Protein AF-A0A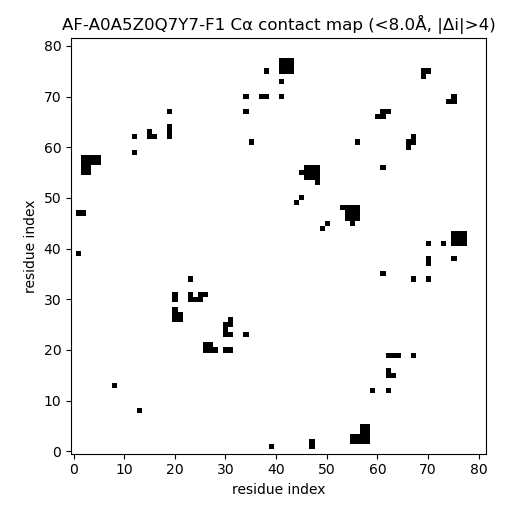5Z0Q7Y7-F1 (afdb_monomer)

Foldseek 3Di:
DQADDDPDCDPVNVVLLVVVLVVFPHSDPVSLVVLVVLCVVFADCVQRQPDPPSDHPYPVNSSDPVSSVCSVVSVRHPPPPD

Organism: Salmonella enterica (NCBI:txid28901)

Secondary structure (DSSP, 8-state):
--S-------HHHHHHHHHHGGGSSS-SHHHHHHHHHHHHHHB-GGGGT-STT-----HHHHTSHHHHHHHHTTTTB-----

Structure (mmCIF, N/CA/C/O backbone):
data_AF-A0A5Z0Q7Y7-F1
#
_entry.id   AF-A0A5Z0Q7Y7-F1
#
loop_
_atom_site.group_PDB
_atom_site.id
_atom_site.type_symbol
_atom_site.label_atom_id
_atom_site.label_alt_id
_atom_site.label_comp_id
_atom_site.label_asym_id
_atom_site.label_entity_id
_atom_site.label_seq_id
_atom_site.pdbx_PDB_ins_code
_atom_site.Cartn_x
_atom_site.Cartn_y
_atom_site.Cartn_z
_atom_site.occupancy
_atom_site.B_iso_or_equiv
_atom_site.auth_seq_id
_atom_site.auth_comp_id
_atom_site.auth_asym_id
_atom_site.auth_atom_id
_atom_site.pdbx_PDB_model_num
ATOM 1 N N . ASP A 1 1 ? 3.910 -12.795 -5.290 1.00 57.69 1 ASP A N 1
ATOM 2 C CA . ASP A 1 1 ? 5.072 -12.672 -6.196 1.00 57.69 1 ASP A CA 1
ATOM 3 C C . ASP A 1 1 ? 5.011 -11.508 -7.193 1.00 57.69 1 ASP A C 1
ATOM 5 O O . ASP A 1 1 ? 5.851 -11.461 -8.075 1.00 57.69 1 ASP A O 1
ATOM 9 N N . ARG A 1 2 ? 4.082 -10.537 -7.071 1.00 72.12 2 ARG A N 1
ATOM 10 C CA . ARG A 1 2 ? 3.951 -9.427 -8.050 1.00 72.12 2 ARG A CA 1
ATOM 11 C C . ARG A 1 2 ? 4.430 -8.051 -7.571 1.00 72.12 2 ARG A C 1
ATOM 13 O O . ARG A 1 2 ? 4.504 -7.130 -8.370 1.00 72.12 2 ARG A O 1
ATOM 20 N N . LEU A 1 3 ? 4.715 -7.896 -6.279 1.00 82.19 3 LEU A N 1
ATOM 21 C CA . LEU A 1 3 ? 5.173 -6.633 -5.691 1.00 82.19 3 LEU A CA 1
ATOM 22 C C . LEU A 1 3 ? 6.621 -6.785 -5.208 1.00 82.19 3 LEU A C 1
ATOM 24 O O . LEU A 1 3 ? 6.963 -7.868 -4.717 1.00 82.19 3 LEU A O 1
ATOM 28 N N . PRO A 1 4 ? 7.449 -5.726 -5.272 1.00 80.81 4 PRO A N 1
ATOM 29 C CA . PRO A 1 4 ? 8.786 -5.733 -4.691 1.00 80.81 4 PRO A CA 1
ATOM 30 C C . PRO A 1 4 ? 8.771 -6.098 -3.203 1.00 80.81 4 PRO A C 1
ATOM 32 O O . PRO A 1 4 ? 7.889 -5.681 -2.445 1.00 80.81 4 PRO A O 1
ATOM 35 N N . HIS A 1 5 ? 9.778 -6.857 -2.769 1.00 83.00 5 HIS A N 1
ATOM 36 C CA . HIS A 1 5 ? 9.876 -7.305 -1.385 1.00 83.00 5 HIS A CA 1
ATOM 37 C C . HIS A 1 5 ? 10.252 -6.153 -0.439 1.00 83.00 5 HIS A C 1
ATOM 39 O O . HIS A 1 5 ? 11.256 -5.464 -0.628 1.00 83.00 5 HIS A O 1
ATOM 45 N N . ALA A 1 6 ? 9.460 -5.953 0.616 1.00 81.38 6 ALA A N 1
ATOM 46 C CA . ALA A 1 6 ? 9.753 -4.970 1.652 1.00 81.38 6 ALA A CA 1
ATOM 47 C C . ALA A 1 6 ? 10.639 -5.582 2.745 1.00 81.38 6 ALA A C 1
ATOM 49 O O . ALA A 1 6 ? 10.186 -6.424 3.511 1.00 81.38 6 ALA A O 1
ATOM 50 N N . VAL A 1 7 ? 11.882 -5.109 2.847 1.00 81.06 7 VAL A N 1
ATOM 51 C CA . VAL A 1 7 ? 12.902 -5.688 3.745 1.00 81.06 7 VAL A CA 1
ATOM 52 C C . VAL A 1 7 ? 12.841 -5.124 5.176 1.00 81.06 7 VAL A C 1
ATOM 54 O O . VAL A 1 7 ? 13.293 -5.765 6.119 1.00 81.06 7 VAL A O 1
ATOM 57 N N . SER A 1 8 ? 12.285 -3.923 5.380 1.00 84.81 8 SER A N 1
ATOM 58 C CA . SER A 1 8 ? 12.293 -3.268 6.698 1.00 84.81 8 SER A CA 1
ATOM 59 C C . SER A 1 8 ? 11.104 -2.339 6.949 1.00 84.81 8 SER A C 1
ATOM 61 O O . SER A 1 8 ? 10.526 -1.748 6.032 1.00 84.81 8 SER A O 1
ATOM 63 N N . VAL A 1 9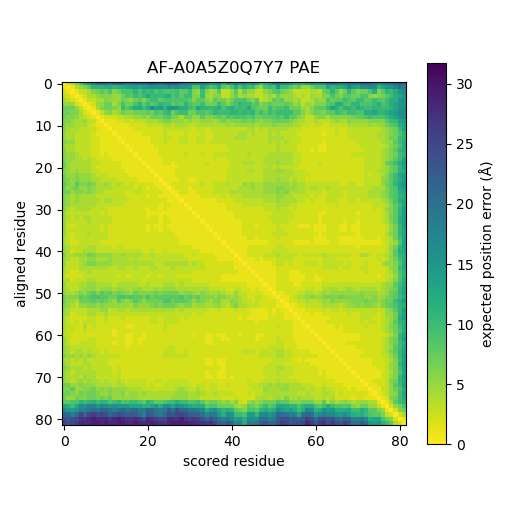 ? 10.755 -2.160 8.225 1.00 84.38 9 VAL A N 1
ATOM 64 C CA . VAL A 1 9 ? 9.731 -1.208 8.679 1.00 84.38 9 VAL A CA 1
ATOM 65 C C . VAL A 1 9 ? 10.415 -0.051 9.412 1.00 84.38 9 VAL A C 1
ATOM 67 O O . VAL A 1 9 ? 10.591 -0.073 10.630 1.00 84.38 9 VAL A O 1
ATOM 70 N N . ASN A 1 10 ? 10.817 0.971 8.655 1.00 90.50 10 ASN A N 1
ATOM 71 C CA . ASN A 1 10 ? 11.384 2.207 9.204 1.00 90.50 10 ASN A CA 1
ATOM 72 C C . ASN A 1 10 ? 10.307 3.105 9.855 1.00 90.50 10 ASN A C 1
ATOM 74 O O . ASN A 1 10 ? 9.106 2.879 9.697 1.00 90.50 10 ASN A O 1
ATOM 78 N N . GLU A 1 11 ? 10.721 4.163 10.557 1.00 93.06 11 GLU A N 1
ATOM 79 C CA . GLU A 1 11 ? 9.801 5.067 11.270 1.00 93.06 11 GLU A CA 1
ATOM 80 C C . GLU A 1 11 ? 8.737 5.707 10.365 1.00 93.06 11 GLU A C 1
ATOM 82 O O . GLU A 1 11 ? 7.580 5.860 10.765 1.00 93.06 11 GLU A O 1
ATOM 87 N N . LYS A 1 12 ? 9.081 6.020 9.111 1.00 92.69 12 LYS A N 1
ATOM 88 C CA . LYS A 1 12 ? 8.125 6.537 8.122 1.00 92.69 12 LYS A CA 1
ATOM 89 C C . LYS A 1 12 ? 7.028 5.509 7.829 1.00 92.69 12 LYS A C 1
ATOM 91 O O . LYS A 1 12 ? 5.845 5.851 7.864 1.00 92.69 12 LYS A O 1
ATOM 96 N N . ARG A 1 13 ? 7.406 4.249 7.594 1.00 93.81 13 ARG A N 1
ATOM 97 C CA . ARG A 1 13 ? 6.477 3.133 7.362 1.00 93.81 13 ARG A CA 1
ATOM 98 C C . ARG A 1 13 ? 5.625 2.855 8.601 1.00 93.81 13 ARG A C 1
ATOM 100 O O . ARG A 1 13 ? 4.414 2.715 8.465 1.00 93.81 13 ARG A O 1
ATOM 107 N N . LYS A 1 14 ? 6.203 2.897 9.811 1.00 93.50 14 LYS A N 1
ATOM 108 C CA . LYS A 1 14 ? 5.446 2.776 11.076 1.00 93.50 14 LYS A CA 1
ATOM 109 C C . LYS A 1 14 ? 4.376 3.857 11.206 1.00 93.50 14 LYS A C 1
ATOM 111 O O . LYS A 1 14 ? 3.230 3.547 11.519 1.00 93.50 14 LYS A O 1
ATOM 116 N N . ARG A 1 15 ? 4.726 5.122 10.946 1.00 95.25 15 ARG A N 1
ATOM 117 C CA . ARG A 1 15 ? 3.774 6.246 11.002 1.00 95.25 15 ARG A CA 1
ATOM 118 C C . ARG A 1 15 ? 2.624 6.064 10.014 1.00 95.25 15 ARG A C 1
ATOM 120 O O . ARG A 1 15 ? 1.479 6.302 10.377 1.00 95.25 15 ARG A O 1
ATOM 127 N N . ARG A 1 16 ? 2.909 5.612 8.792 1.00 94.88 16 ARG A N 1
ATOM 128 C CA . ARG A 1 16 ? 1.879 5.347 7.775 1.00 94.88 16 ARG A CA 1
ATOM 129 C C . ARG A 1 16 ? 0.991 4.155 8.130 1.00 94.88 16 ARG A C 1
ATOM 131 O O . ARG A 1 16 ? -0.226 4.261 8.033 1.00 94.88 16 ARG A O 1
ATOM 138 N N . LEU A 1 17 ? 1.571 3.065 8.632 1.00 93.94 17 LEU A N 1
ATOM 139 C CA . LEU A 1 17 ? 0.813 1.917 9.138 1.00 93.94 17 LEU A CA 1
ATOM 140 C C . LEU A 1 17 ? -0.139 2.324 10.269 1.00 93.94 17 LEU A C 1
ATOM 142 O O . LEU A 1 17 ? -1.309 1.958 10.232 1.00 93.94 17 LEU A O 1
ATOM 146 N N . LYS A 1 18 ? 0.320 3.149 11.221 1.00 94.12 18 LYS A N 1
ATOM 147 C CA . LYS A 1 18 ? -0.531 3.691 12.296 1.00 94.12 18 LYS A CA 1
ATOM 148 C C . LYS A 1 18 ? -1.715 4.514 11.778 1.00 94.12 18 LYS A C 1
ATOM 150 O O . LYS A 1 18 ? -2.726 4.581 12.463 1.00 94.12 18 LYS A O 1
ATOM 155 N N . LYS A 1 19 ? -1.603 5.125 10.594 1.00 94.88 19 LYS A N 1
ATOM 156 C CA . LYS A 1 19 ? -2.710 5.852 9.954 1.00 94.88 19 LYS A CA 1
ATOM 157 C C . LYS A 1 19 ? -3.669 4.930 9.210 1.00 94.88 19 LYS A C 1
ATOM 159 O O . LYS A 1 19 ? -4.874 5.127 9.295 1.00 94.88 19 LYS A O 1
ATOM 164 N N . ILE A 1 20 ? -3.144 3.936 8.496 1.00 95.12 20 ILE A N 1
ATOM 165 C CA . ILE A 1 20 ? -3.949 3.054 7.641 1.00 95.12 20 ILE A CA 1
ATOM 166 C C . ILE A 1 20 ? -4.683 1.990 8.441 1.00 95.12 20 ILE A C 1
ATOM 168 O O . ILE A 1 20 ? -5.853 1.748 8.164 1.00 95.12 20 ILE A O 1
ATOM 172 N N . ILE A 1 21 ? -4.030 1.356 9.421 1.00 94.81 21 ILE A N 1
ATOM 173 C CA . ILE A 1 21 ? -4.611 0.220 10.151 1.00 94.81 21 ILE A CA 1
ATOM 174 C C . ILE A 1 21 ? -5.992 0.555 10.739 1.00 94.81 21 ILE A C 1
ATOM 176 O O . ILE A 1 21 ? -6.915 -0.214 10.482 1.00 94.81 21 ILE A O 1
ATOM 180 N N . PRO A 1 22 ? -6.196 1.692 11.436 1.00 96.31 22 PRO A N 1
ATOM 181 C CA . PRO A 1 22 ? -7.509 2.047 11.980 1.00 96.31 22 PRO A CA 1
ATOM 182 C C . PRO A 1 22 ? -8.592 2.268 10.921 1.00 96.31 22 PRO A C 1
ATOM 184 O O . PRO A 1 22 ? -9.773 2.164 11.226 1.00 96.31 22 PRO A O 1
ATOM 187 N N . GLN A 1 23 ? -8.207 2.586 9.684 1.00 94.00 23 GLN A N 1
ATOM 188 C CA . GLN A 1 23 ? -9.161 2.812 8.605 1.00 94.00 23 GLN A CA 1
ATOM 189 C C . GLN A 1 23 ? -9.655 1.494 8.011 1.00 94.00 23 GLN A C 1
ATOM 191 O O . GLN A 1 23 ? -10.709 1.484 7.386 1.00 94.00 23 GLN A O 1
ATOM 196 N N . LEU A 1 24 ? -8.918 0.390 8.154 1.00 93.56 24 LEU A N 1
ATOM 197 C CA . LEU A 1 24 ? -9.283 -0.907 7.584 1.00 93.56 24 LEU A CA 1
ATOM 198 C C . LEU A 1 24 ? -10.589 -1.440 8.185 1.00 93.56 24 LEU A C 1
ATOM 200 O O . LEU A 1 24 ? -10.872 -1.239 9.361 1.00 93.56 24 LEU A O 1
ATOM 204 N N . LYS A 1 25 ? -11.343 -2.215 7.391 1.00 90.00 25 LYS A N 1
ATOM 205 C CA . LYS A 1 25 ? -12.558 -2.903 7.866 1.00 90.00 25 LYS A CA 1
ATOM 206 C C . LYS A 1 25 ? -12.270 -3.777 9.092 1.00 90.00 25 LYS A C 1
ATOM 208 O O . LYS A 1 25 ? -13.078 -3.853 10.009 1.00 90.00 25 LYS A O 1
ATOM 213 N N . THR A 1 26 ? -11.107 -4.423 9.092 1.00 93.38 26 THR A N 1
ATOM 214 C CA . THR A 1 26 ? -10.565 -5.143 10.242 1.00 93.38 26 THR A CA 1
ATOM 215 C C . THR A 1 26 ? -9.253 -4.454 10.626 1.00 93.38 26 THR A C 1
ATOM 217 O O . THR A 1 26 ? -8.291 -4.552 9.863 1.00 93.38 26 THR A O 1
ATOM 220 N N . PRO A 1 27 ? -9.184 -3.720 11.750 1.00 94.62 27 PRO A N 1
ATOM 221 C CA . PRO A 1 27 ? -8.047 -2.859 12.078 1.00 94.62 27 PRO A CA 1
ATOM 222 C C . PRO A 1 27 ? -6.877 -3.651 12.681 1.00 94.62 27 PRO A C 1
ATOM 224 O O . PRO A 1 27 ? -6.416 -3.396 13.791 1.00 94.62 27 PRO A O 1
ATOM 227 N N . ASN A 1 28 ? -6.400 -4.653 11.949 1.00 93.00 28 ASN A N 1
ATOM 228 C CA . ASN A 1 28 ? -5.307 -5.530 12.344 1.00 93.00 28 ASN A CA 1
ATOM 229 C C . ASN A 1 28 ? -4.500 -5.994 11.116 1.00 93.00 28 ASN A C 1
ATOM 231 O O . ASN A 1 28 ? -4.721 -5.558 9.982 1.00 93.00 28 ASN A O 1
ATOM 235 N N . VAL A 1 29 ? -3.544 -6.894 11.349 1.00 91.44 29 VAL A N 1
ATOM 236 C CA . VAL A 1 29 ? -2.682 -7.452 10.297 1.00 91.44 29 VAL A CA 1
ATOM 237 C C . VAL A 1 29 ? -3.488 -8.195 9.229 1.00 91.44 29 VAL A C 1
ATOM 239 O O . VAL A 1 29 ? -3.157 -8.099 8.047 1.00 91.44 29 VAL A O 1
ATOM 242 N N . ASP A 1 30 ? -4.557 -8.893 9.605 1.00 93.94 30 ASP A N 1
ATOM 243 C CA . ASP A 1 30 ? -5.379 -9.644 8.654 1.00 93.94 30 ASP A CA 1
ATOM 244 C C . ASP A 1 30 ? -6.169 -8.722 7.730 1.00 93.94 30 ASP A C 1
ATOM 246 O O . ASP A 1 30 ? -6.212 -8.957 6.521 1.00 93.94 30 ASP A O 1
ATOM 250 N N . GLY A 1 31 ? -6.703 -7.613 8.248 1.00 94.50 31 GLY A N 1
ATOM 251 C CA . GLY A 1 31 ? -7.316 -6.590 7.406 1.00 94.50 31 GLY A CA 1
ATOM 252 C C . GLY A 1 31 ? -6.317 -5.943 6.453 1.00 94.50 31 GLY A C 1
ATOM 253 O O . GLY A 1 31 ? -6.657 -5.670 5.301 1.00 94.50 31 GLY A O 1
ATOM 254 N N . PHE A 1 32 ? -5.065 -5.752 6.883 1.0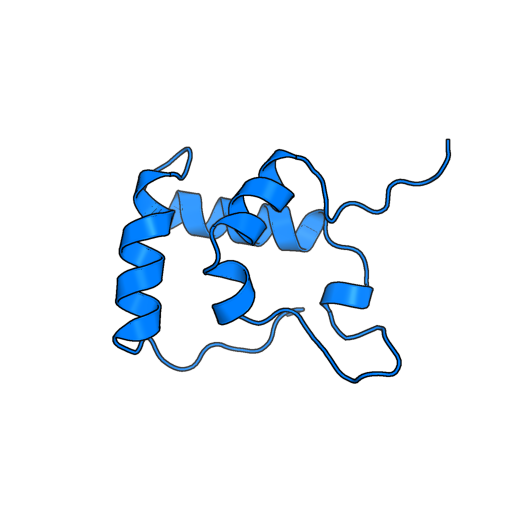0 94.38 32 PHE A N 1
ATOM 255 C CA . PHE A 1 32 ? -4.031 -5.211 6.001 1.00 94.38 32 PHE A CA 1
ATOM 256 C C . PHE A 1 32 ? -3.675 -6.219 4.902 1.00 94.38 32 PHE A C 1
ATOM 258 O O . PHE A 1 32 ? -3.593 -5.855 3.732 1.00 94.38 32 PHE A O 1
ATOM 265 N N . ARG A 1 33 ? -3.551 -7.508 5.243 1.00 93.56 33 ARG A N 1
ATOM 266 C CA . ARG A 1 33 ? -3.365 -8.589 4.262 1.00 93.56 33 ARG A CA 1
ATOM 267 C C . ARG A 1 33 ? -4.520 -8.651 3.264 1.00 93.56 33 ARG A C 1
ATOM 269 O O . ARG A 1 33 ? -4.270 -8.806 2.072 1.00 93.56 33 ARG A O 1
ATOM 276 N N . ALA A 1 34 ? -5.761 -8.509 3.728 1.00 94.94 34 ALA A N 1
ATOM 277 C CA . ALA A 1 34 ? -6.938 -8.473 2.866 1.00 94.94 34 ALA A CA 1
ATOM 278 C C . ALA A 1 34 ? -6.906 -7.270 1.910 1.00 94.94 34 ALA A C 1
ATOM 280 O O . ALA A 1 34 ? -7.148 -7.439 0.719 1.00 94.94 34 ALA A O 1
ATOM 281 N N . TYR A 1 35 ? -6.523 -6.087 2.400 1.00 95.00 35 TYR A N 1
ATOM 282 C CA . TYR A 1 35 ? -6.317 -4.892 1.577 1.00 95.00 35 TYR A CA 1
ATOM 283 C C . TYR A 1 35 ? -5.261 -5.112 0.482 1.00 95.00 35 TYR A C 1
ATOM 285 O O . TYR A 1 35 ? -5.526 -4.838 -0.687 1.00 95.00 35 TYR A O 1
ATOM 293 N N . VAL A 1 36 ? -4.093 -5.663 0.831 1.00 94.25 36 VAL A N 1
ATOM 294 C CA . VAL A 1 36 ? -3.033 -5.946 -0.153 1.00 94.25 36 VAL A CA 1
ATOM 295 C C . VAL A 1 36 ? -3.501 -6.972 -1.187 1.00 94.25 36 VAL A C 1
ATOM 297 O O . VAL A 1 36 ? -3.252 -6.796 -2.376 1.00 94.25 36 VAL A O 1
ATOM 300 N N . ARG A 1 37 ? -4.215 -8.025 -0.768 1.00 93.44 37 ARG A N 1
ATOM 301 C CA . ARG A 1 37 ? -4.794 -9.015 -1.694 1.00 93.44 37 ARG A CA 1
ATOM 302 C C . ARG A 1 37 ? -5.811 -8.383 -2.640 1.00 93.44 37 ARG A C 1
ATOM 304 O O . ARG A 1 37 ? -5.764 -8.671 -3.830 1.00 93.44 37 ARG A O 1
ATOM 311 N N . ALA A 1 38 ? -6.683 -7.513 -2.128 1.00 93.81 38 ALA A N 1
ATOM 312 C CA . ALA A 1 38 ? -7.651 -6.788 -2.942 1.00 93.81 38 ALA A CA 1
ATOM 313 C C . ALA A 1 38 ? -6.944 -5.929 -3.997 1.00 93.81 38 ALA A C 1
ATOM 315 O O . ALA A 1 38 ? -7.253 -6.069 -5.176 1.00 93.81 38 ALA A O 1
ATOM 316 N 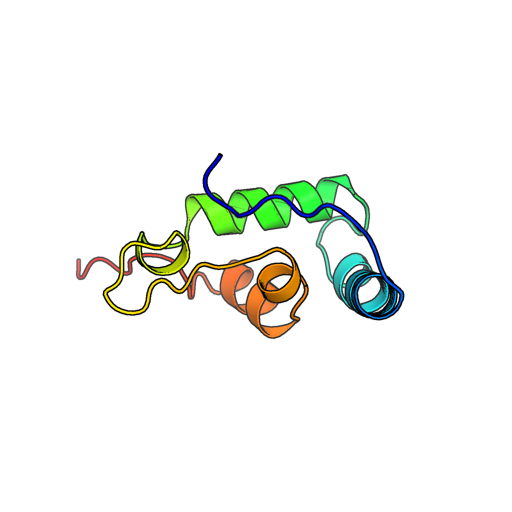N . PHE A 1 39 ? -5.924 -5.153 -3.600 1.00 94.44 39 PHE A N 1
ATOM 317 C CA . PHE A 1 39 ? -5.090 -4.393 -4.535 1.00 94.44 39 PHE A CA 1
ATOM 318 C C . PHE A 1 39 ? -4.480 -5.288 -5.618 1.00 94.44 39 PHE A C 1
ATOM 320 O O . PHE A 1 39 ? -4.624 -4.998 -6.800 1.00 94.44 39 PHE A O 1
ATOM 327 N N . VAL A 1 40 ? -3.827 -6.388 -5.228 1.00 92.75 40 VAL A N 1
ATOM 328 C CA . VAL A 1 40 ? -3.148 -7.285 -6.177 1.00 92.75 40 VAL A CA 1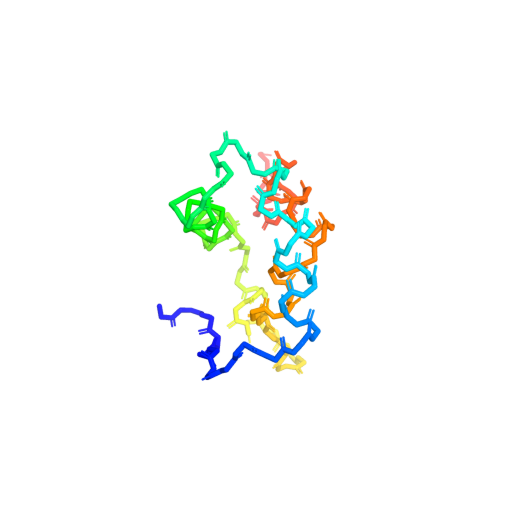
ATOM 329 C C . VAL A 1 40 ? -4.125 -7.917 -7.171 1.00 92.75 40 VAL A C 1
ATOM 331 O O . VAL A 1 40 ? -3.761 -8.143 -8.321 1.00 92.75 40 VAL A O 1
ATOM 334 N N . HIS A 1 41 ? -5.351 -8.201 -6.731 1.00 91.31 41 HIS A N 1
ATOM 335 C CA . HIS A 1 41 ? -6.386 -8.793 -7.570 1.00 91.31 41 HIS A CA 1
ATOM 336 C C . HIS A 1 41 ? -7.003 -7.785 -8.545 1.00 91.31 41 HIS A C 1
ATOM 338 O O . HIS A 1 41 ? -7.280 -8.132 -9.687 1.00 91.31 41 HIS A O 1
ATOM 344 N N . GLN A 1 42 ? -7.242 -6.548 -8.102 1.00 90.88 42 GLN A N 1
ATOM 345 C CA . GLN A 1 42 ? -7.876 -5.538 -8.947 1.00 90.88 42 GLN A CA 1
ATOM 346 C C . GLN A 1 42 ? -6.882 -4.820 -9.866 1.00 90.88 42 GLN A C 1
ATOM 348 O O . GLN A 1 42 ? -7.267 -4.393 -10.943 1.00 90.88 42 GLN A O 1
ATOM 353 N N . ALA A 1 43 ? -5.634 -4.614 -9.444 1.00 92.12 43 ALA A N 1
ATOM 354 C CA . ALA A 1 43 ? -4.739 -3.698 -10.136 1.00 92.12 43 ALA A CA 1
ATOM 355 C C . ALA A 1 43 ? -4.354 -4.215 -11.531 1.00 92.12 43 ALA A C 1
ATOM 357 O O . ALA A 1 43 ? -3.972 -5.371 -11.701 1.00 92.12 43 ALA A O 1
ATOM 358 N N . LYS A 1 44 ? -4.420 -3.334 -12.531 1.00 91.94 44 LYS A N 1
ATOM 359 C CA . LYS A 1 44 ? -3.951 -3.618 -13.896 1.00 91.94 44 LYS A CA 1
ATOM 360 C C . LYS A 1 44 ? -2.424 -3.848 -13.971 1.00 91.94 44 LYS A C 1
ATOM 362 O O . LYS A 1 44 ? -1.703 -3.347 -13.098 1.00 91.94 44 LYS A O 1
ATOM 367 N N . PRO A 1 45 ? -1.911 -4.509 -15.032 1.00 92.31 45 PRO A N 1
ATOM 368 C CA . PRO A 1 45 ? -0.489 -4.848 -15.187 1.00 92.31 45 PRO A CA 1
ATOM 369 C C . PRO A 1 45 ? 0.494 -3.687 -14.975 1.00 92.31 45 PRO A C 1
ATOM 371 O O . PRO A 1 45 ? 1.559 -3.892 -14.395 1.00 92.31 45 PRO A O 1
ATOM 374 N N . PHE A 1 46 ? 0.104 -2.455 -15.331 1.00 92.44 46 PHE A N 1
ATOM 375 C CA . PHE A 1 46 ? 0.885 -1.232 -15.090 1.00 92.44 46 PHE A CA 1
ATOM 376 C C . PHE A 1 46 ? 1.441 -1.131 -13.660 1.00 92.44 46 PHE A C 1
ATOM 378 O O . PHE A 1 46 ? 2.591 -0.744 -13.471 1.00 92.44 46 PHE A O 1
ATOM 385 N N . TYR A 1 47 ? 0.650 -1.497 -12.644 1.00 93.31 47 TYR A N 1
ATOM 386 C CA . TYR A 1 47 ? 1.062 -1.423 -11.236 1.00 93.31 47 TYR A CA 1
ATOM 387 C C . TYR A 1 47 ? 2.105 -2.470 -10.842 1.00 93.31 47 TYR A C 1
ATOM 389 O O . TYR A 1 47 ? 2.658 -2.385 -9.749 1.00 93.31 47 TYR A O 1
ATOM 397 N N . PHE A 1 48 ? 2.380 -3.436 -11.713 1.00 93.06 48 PHE A N 1
ATOM 398 C CA . PHE A 1 48 ? 3.340 -4.513 -11.495 1.00 93.06 48 PHE A CA 1
ATOM 399 C C . PHE A 1 48 ? 4.554 -4.423 -12.426 1.00 93.06 48 PHE A C 1
ATOM 401 O O . PHE A 1 48 ? 5.302 -5.390 -12.531 1.00 93.06 48 PHE A O 1
ATOM 408 N N . GLY A 1 49 ? 4.777 -3.272 -13.066 1.00 91.81 49 GLY A N 1
ATOM 409 C CA . GLY A 1 49 ? 5.944 -3.044 -13.924 1.00 91.81 49 GLY A CA 1
ATOM 410 C C . GLY A 1 49 ? 5.705 -3.261 -15.415 1.00 91.81 49 GLY A C 1
ATOM 411 O O . GLY A 1 49 ? 6.651 -3.134 -16.183 1.00 91.81 49 GLY A O 1
ATOM 412 N N . ASP A 1 50 ? 4.471 -3.540 -15.839 1.00 92.12 50 ASP A N 1
ATOM 413 C CA . ASP A 1 50 ? 4.116 -3.603 -17.262 1.00 92.12 50 ASP A CA 1
ATOM 414 C C . ASP A 1 50 ? 3.898 -2.182 -17.816 1.00 92.12 50 ASP A C 1
ATOM 416 O O . ASP A 1 50 ? 2.769 -1.701 -17.967 1.00 92.12 50 ASP A O 1
ATOM 420 N N . ASN A 1 51 ? 5.002 -1.439 -17.938 1.00 90.69 51 ASN A N 1
ATOM 421 C CA . ASN A 1 51 ? 5.069 -0.082 -18.473 1.00 90.69 51 ASN A CA 1
ATOM 422 C C . ASN A 1 51 ? 6.502 0.291 -18.895 1.00 90.69 51 ASN A C 1
ATOM 424 O O . ASN A 1 51 ? 7.478 -0.245 -18.374 1.00 90.69 51 ASN A O 1
ATOM 428 N N . ASP A 1 52 ? 6.628 1.304 -19.753 1.00 93.06 52 ASP A N 1
ATOM 429 C CA . ASP A 1 52 ? 7.921 1.747 -20.305 1.00 93.06 52 ASP A CA 1
ATOM 430 C C . ASP A 1 52 ? 8.783 2.562 -19.323 1.00 93.06 52 ASP A C 1
ATOM 432 O O . ASP A 1 52 ? 9.872 3.019 -19.664 1.00 93.06 52 ASP A O 1
ATOM 436 N N . THR A 1 53 ? 8.310 2.779 -18.092 1.00 91.31 53 THR 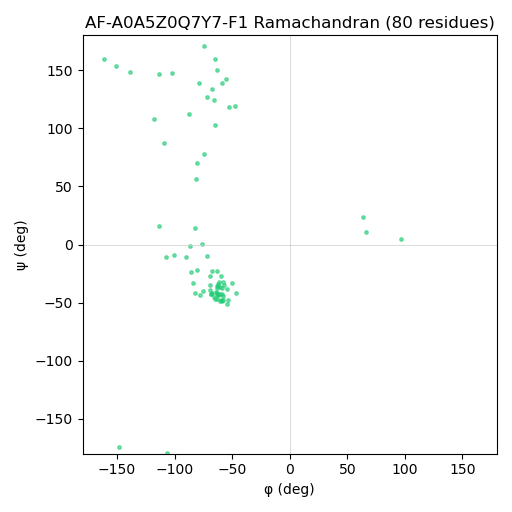A N 1
ATOM 437 C CA . THR A 1 53 ? 9.010 3.600 -17.087 1.00 91.31 53 THR A CA 1
ATOM 438 C C . THR A 1 53 ? 9.778 2.772 -16.059 1.00 91.31 53 THR A C 1
ATOM 440 O O . THR A 1 53 ? 10.507 3.334 -15.242 1.00 91.31 53 THR A O 1
ATOM 443 N N . GLY A 1 54 ? 9.593 1.446 -16.056 1.00 87.69 54 GL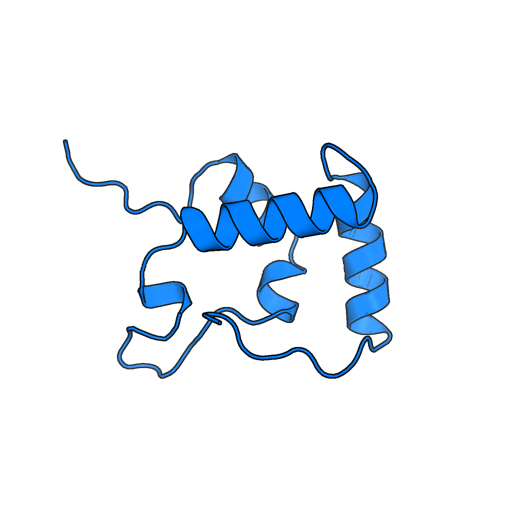Y A N 1
ATOM 444 C CA . GLY A 1 54 ? 10.137 0.555 -15.028 1.00 87.69 54 GLY A CA 1
ATOM 445 C C . GLY A 1 54 ? 9.527 0.773 -13.637 1.00 87.69 54 GLY A C 1
ATOM 446 O O . GLY A 1 54 ? 10.036 0.252 -12.643 1.00 87.69 54 GLY A O 1
ATOM 447 N N . TRP A 1 55 ? 8.448 1.555 -13.536 1.00 93.62 55 TRP A N 1
ATOM 448 C CA . TRP A 1 55 ? 7.787 1.835 -12.269 1.00 93.62 55 TRP A CA 1
ATOM 449 C C . TRP A 1 55 ? 6.902 0.663 -11.845 1.00 93.62 55 TRP A C 1
ATOM 451 O O . TRP A 1 55 ? 6.167 0.098 -12.649 1.00 93.62 55 TRP A O 1
ATOM 461 N N . THR A 1 56 ? 6.909 0.336 -10.557 1.00 94.38 56 THR A N 1
ATOM 462 C CA . THR A 1 56 ? 6.036 -0.684 -9.969 1.00 94.38 56 THR A CA 1
ATOM 463 C C . THR A 1 56 ? 5.511 -0.201 -8.623 1.00 94.38 56 THR A C 1
ATOM 465 O O . THR A 1 56 ? 6.182 0.557 -7.913 1.00 94.38 56 THR A O 1
ATOM 468 N N . ALA A 1 57 ? 4.300 -0.618 -8.262 1.00 95.12 57 ALA A N 1
ATOM 469 C CA . ALA A 1 57 ? 3.754 -0.352 -6.945 1.00 95.12 57 ALA A CA 1
ATOM 470 C C . ALA A 1 57 ? 4.589 -1.099 -5.899 1.00 95.12 57 ALA A C 1
ATOM 472 O O . ALA A 1 57 ? 4.746 -2.316 -5.950 1.00 95.12 57 ALA A O 1
ATOM 473 N N . ASP A 1 58 ? 5.114 -0.366 -4.924 1.00 93.94 58 ASP A N 1
ATOM 474 C CA . ASP A 1 58 ? 5.886 -0.920 -3.823 1.00 93.94 58 ASP A CA 1
ATOM 475 C C . ASP A 1 58 ? 5.086 -0.898 -2.512 1.00 93.94 58 ASP A C 1
ATOM 477 O O . ASP A 1 58 ? 3.931 -0.466 -2.431 1.00 93.94 58 ASP A O 1
ATOM 481 N N . PHE A 1 59 ? 5.710 -1.367 -1.436 1.00 93.44 59 PHE A N 1
ATOM 482 C CA . PHE A 1 59 ? 5.091 -1.311 -0.117 1.00 93.44 59 PHE A CA 1
ATOM 483 C C . PHE A 1 59 ? 4.753 0.125 0.306 1.00 93.44 59 PHE A C 1
ATOM 485 O O . PHE A 1 59 ? 3.701 0.358 0.894 1.00 93.44 59 PHE A O 1
ATOM 492 N N . ASP A 1 60 ? 5.594 1.109 -0.023 1.00 94.12 60 ASP A N 1
ATOM 493 C CA . ASP A 1 60 ? 5.343 2.507 0.324 1.00 94.12 60 ASP A CA 1
ATOM 494 C C . ASP A 1 60 ? 4.171 3.122 -0.448 1.00 94.12 60 ASP A C 1
ATOM 496 O O . ASP A 1 60 ? 3.530 4.037 0.075 1.00 94.12 60 ASP A O 1
ATOM 500 N N . TYR A 1 61 ? 3.876 2.631 -1.651 1.00 95.38 61 TYR A N 1
ATOM 501 C CA . TYR A 1 61 ? 2.673 2.940 -2.413 1.00 95.38 61 TYR A CA 1
ATOM 502 C C . TYR A 1 61 ? 1.428 2.400 -1.712 1.00 95.38 61 TYR A C 1
ATOM 504 O O . TYR A 1 61 ? 0.455 3.130 -1.537 1.00 95.38 61 TYR A O 1
ATOM 512 N N . LEU A 1 62 ? 1.473 1.159 -1.226 1.00 94.94 62 LEU A N 1
ATOM 513 C CA . LEU A 1 62 ? 0.364 0.557 -0.480 1.00 94.94 62 LEU A CA 1
ATOM 514 C C . LEU A 1 62 ? 0.129 1.214 0.883 1.00 94.94 62 LEU A C 1
ATOM 516 O O . LEU A 1 62 ? -0.979 1.151 1.410 1.00 94.94 62 LEU A O 1
ATOM 520 N N . LEU A 1 63 ? 1.144 1.868 1.444 1.00 95.19 63 LEU A N 1
ATOM 521 C CA . LEU A 1 63 ? 1.049 2.609 2.698 1.00 95.19 63 LEU A CA 1
ATOM 522 C C . LEU A 1 63 ? 0.469 4.026 2.564 1.00 95.19 63 LEU A C 1
ATOM 524 O O . LEU A 1 63 ? 0.591 4.827 3.498 1.00 95.19 63 LEU A O 1
ATOM 528 N N . ARG A 1 64 ? -0.149 4.366 1.435 1.00 95.44 64 ARG A N 1
ATOM 529 C CA . ARG A 1 64 ? -0.793 5.665 1.252 1.00 95.44 64 ARG A CA 1
ATOM 530 C C . ARG A 1 64 ? -2.316 5.574 1.392 1.00 95.44 64 ARG A C 1
ATOM 532 O O . ARG A 1 64 ? -2.926 4.559 1.062 1.00 95.44 64 ARG A O 1
ATOM 539 N N . GLU A 1 65 ? -2.923 6.640 1.901 1.00 94.25 65 GLU A N 1
ATOM 540 C CA . GLU A 1 65 ? -4.373 6.709 2.144 1.00 94.25 65 GLU A CA 1
ATOM 541 C C . GLU A 1 65 ? -5.166 6.749 0.827 1.00 94.25 65 GLU A C 1
ATOM 543 O O . GLU A 1 65 ? -6.204 6.108 0.708 1.00 94.25 65 GLU A O 1
ATOM 548 N N . ASP A 1 66 ? -4.629 7.405 -0.201 1.00 94.69 66 ASP A N 1
ATOM 549 C CA . ASP A 1 66 ? -5.146 7.395 -1.575 1.00 94.69 66 ASP A CA 1
ATOM 550 C C . ASP A 1 66 ? -5.131 5.992 -2.198 1.00 94.69 66 ASP A C 1
ATOM 552 O O . ASP A 1 66 ? -6.064 5.639 -2.920 1.00 94.69 66 ASP A O 1
ATOM 556 N N . SER A 1 67 ? -4.128 5.164 -1.890 1.00 95.19 67 SER A N 1
ATOM 557 C CA . SER A 1 67 ? -4.111 3.755 -2.307 1.00 95.19 67 SER A CA 1
ATOM 558 C C . SER A 1 67 ? -5.199 2.939 -1.612 1.00 95.19 67 SER A C 1
ATOM 560 O O . SER A 1 67 ? -5.893 2.154 -2.257 1.00 95.19 67 SER A O 1
ATOM 562 N N . LEU A 1 68 ? -5.417 3.164 -0.313 1.00 94.69 68 LEU A N 1
ATOM 563 C CA . LEU A 1 68 ? -6.511 2.527 0.4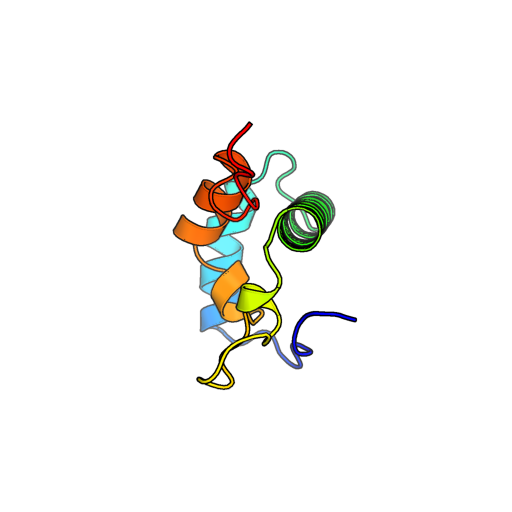20 1.00 94.69 68 LEU A CA 1
ATOM 564 C C . LEU A 1 68 ? -7.881 2.904 -0.162 1.00 94.69 68 LEU A C 1
ATOM 566 O O . LEU A 1 68 ? -8.704 2.025 -0.424 1.00 94.69 68 LEU A O 1
ATOM 570 N N . THR A 1 69 ? -8.114 4.194 -0.391 1.00 94.62 69 THR A N 1
ATOM 571 C CA . THR A 1 69 ? -9.347 4.700 -1.006 1.00 94.62 69 THR A CA 1
ATOM 572 C C . THR A 1 69 ? -9.518 4.164 -2.425 1.00 94.62 69 THR A C 1
ATOM 574 O O . THR A 1 69 ? -10.579 3.647 -2.760 1.00 94.62 69 THR A O 1
ATOM 577 N N . GLY A 1 70 ? -8.452 4.148 -3.228 1.00 94.25 70 GLY A N 1
ATOM 578 C CA . GLY A 1 70 ? -8.489 3.605 -4.584 1.00 94.25 70 GLY A CA 1
ATOM 579 C C . GLY A 1 70 ? -8.832 2.113 -4.645 1.00 94.25 70 GLY A C 1
ATOM 580 O O . GLY A 1 70 ? -9.504 1.682 -5.582 1.00 94.25 70 GLY A O 1
ATOM 581 N N . VAL A 1 71 ? -8.438 1.315 -3.644 1.00 93.81 71 VAL A N 1
ATOM 582 C CA . VAL A 1 71 ? -8.886 -0.084 -3.533 1.00 93.81 71 VAL A CA 1
ATOM 583 C C . VAL A 1 71 ? -10.392 -0.155 -3.288 1.00 93.81 71 VAL A C 1
ATOM 585 O O . VAL A 1 71 ? -11.091 -0.883 -3.986 1.00 93.81 71 VAL A O 1
ATOM 588 N N . ARG A 1 72 ? -10.915 0.650 -2.358 1.00 92.12 72 ARG A N 1
ATOM 589 C CA . ARG A 1 72 ? -12.352 0.681 -2.028 1.00 92.12 72 ARG A CA 1
ATOM 590 C C . ARG A 1 72 ? -13.226 1.122 -3.192 1.00 92.12 72 ARG A C 1
ATOM 592 O O . ARG A 1 72 ? -14.318 0.599 -3.365 1.00 92.12 72 ARG A O 1
ATOM 599 N N . GLU A 1 73 ? -12.736 2.074 -3.973 1.00 92.50 73 GLU A N 1
ATOM 600 C CA . GLU A 1 73 ? -13.446 2.648 -5.117 1.00 92.50 73 GLU A CA 1
ATOM 601 C C . GLU A 1 73 ? -13.238 1.849 -6.413 1.00 92.50 73 GLU A C 1
ATOM 603 O O . GLU A 1 73 ? -13.745 2.230 -7.468 1.00 92.50 73 GLU A O 1
ATOM 608 N N . GLY A 1 74 ? -12.444 0.770 -6.377 1.00 90.81 74 GLY A N 1
ATOM 609 C CA . GLY A 1 74 ? -12.099 0.006 -7.577 1.00 90.81 74 GLY A CA 1
ATOM 610 C C . GLY A 1 74 ? -11.288 0.812 -8.601 1.00 90.81 74 GLY A C 1
ATOM 611 O O . GLY A 1 74 ? -11.290 0.487 -9.783 1.00 90.81 74 GLY A O 1
ATOM 612 N N . LYS A 1 75 ? -10.577 1.863 -8.176 1.00 91.75 75 LYS A N 1
ATOM 613 C CA . LYS A 1 75 ? -9.813 2.780 -9.044 1.00 91.75 75 LYS A CA 1
ATOM 614 C C . LYS A 1 75 ? -8.744 2.077 -9.884 1.00 91.75 75 LYS A C 1
ATOM 616 O O . LYS A 1 75 ? -8.424 2.532 -10.976 1.00 91.75 75 LYS A O 1
ATOM 621 N N . PHE A 1 76 ? -8.158 1.010 -9.345 1.00 88.94 76 PHE A N 1
ATOM 622 C CA . PHE A 1 76 ? -7.063 0.275 -9.990 1.00 88.94 76 PHE A CA 1
ATOM 623 C C . PHE A 1 76 ? -7.533 -0.864 -10.895 1.00 88.94 76 PHE A C 1
ATOM 625 O O . PHE A 1 76 ? -6.703 -1.413 -11.619 1.00 88.94 76 PHE A O 1
ATOM 632 N N . ALA A 1 77 ? -8.828 -1.198 -10.831 1.00 80.19 77 ALA A N 1
ATOM 633 C CA . ALA A 1 77 ? -9.441 -2.179 -11.708 1.00 80.19 77 ALA A CA 1
ATOM 634 C C . ALA A 1 77 ? -9.287 -1.747 -13.161 1.00 80.19 77 ALA A C 1
ATOM 636 O O . ALA A 1 77 ? -9.451 -0.566 -13.485 1.00 80.19 77 ALA A O 1
ATOM 637 N N . ASP A 1 78 ? -8.992 -2.712 -14.028 1.00 67.94 78 ASP A N 1
ATOM 638 C CA . ASP A 1 78 ? -9.180 -2.501 -15.450 1.00 67.94 78 ASP A CA 1
ATOM 639 C C . ASP A 1 78 ? -10.683 -2.335 -15.684 1.00 67.94 78 ASP A C 1
ATOM 641 O O . ASP A 1 78 ? -11.462 -3.286 -15.588 1.00 67.94 78 ASP A O 1
ATOM 645 N N . ARG A 1 79 ? -11.119 -1.086 -15.872 1.00 60.62 79 ARG A N 1
ATOM 646 C CA . ARG A 1 79 ? -12.482 -0.788 -16.300 1.00 60.62 79 ARG A CA 1
ATOM 647 C C . ARG A 1 79 ? -12.535 -1.140 -17.775 1.00 60.62 79 ARG A C 1
ATOM 649 O O . ARG A 1 79 ? -12.435 -0.252 -18.618 1.00 60.62 79 ARG A O 1
ATOM 656 N N . GLY A 1 80 ? -12.641 -2.436 -18.064 1.00 50.78 80 GLY A N 1
ATOM 657 C CA . GLY A 1 80 ? -13.058 -2.893 -19.377 1.00 50.78 80 GLY A CA 1
ATOM 658 C C . GLY A 1 80 ? -14.290 -2.082 -19.759 1.00 50.78 80 GLY A C 1
ATOM 659 O O . GLY A 1 80 ? -15.273 -2.052 -19.015 1.00 50.78 80 GLY A O 1
ATOM 660 N N . ILE A 1 81 ? -14.187 -1.336 -20.857 1.00 43.50 81 ILE A N 1
ATOM 661 C CA . ILE A 1 81 ? -15.361 -0.828 -21.556 1.00 43.50 81 ILE A CA 1
ATOM 662 C C . ILE A 1 81 ? -16.226 -2.068 -21.808 1.00 43.50 81 ILE A C 1
ATOM 664 O O . ILE A 1 81 ? -15.738 -3.033 -22.398 1.00 43.50 81 ILE A O 1
ATOM 668 N N . ALA A 1 82 ? -17.432 -2.068 -21.236 1.00 36.44 82 ALA A N 1
ATOM 669 C CA . ALA A 1 82 ? -18.457 -3.061 -21.533 1.00 36.44 82 ALA A CA 1
ATOM 670 C C . ALA A 1 82 ? -18.831 -3.008 -23.018 1.00 36.44 82 ALA A C 1
ATOM 672 O O . ALA A 1 82 ? -18.841 -1.882 -23.571 1.00 36.44 82 ALA A O 1
#

Sequence (82 aa):
DRLPHAVSVNEKRKRRLKKIIPQLKTPNVDGFRAYVRAFVHQAKPFYFGDNDTGWTADFDYLLREDSLTGVREGKFADRGIA

Radius of gyration: 13.08 Å; Cα contacts (8 Å, |Δi|>4): 77; chains: 1; bounding box: 31×20×34 Å

pLDDT: mean 89.05, std 11.4, range [36.44, 96.31]

Solvent-accessible 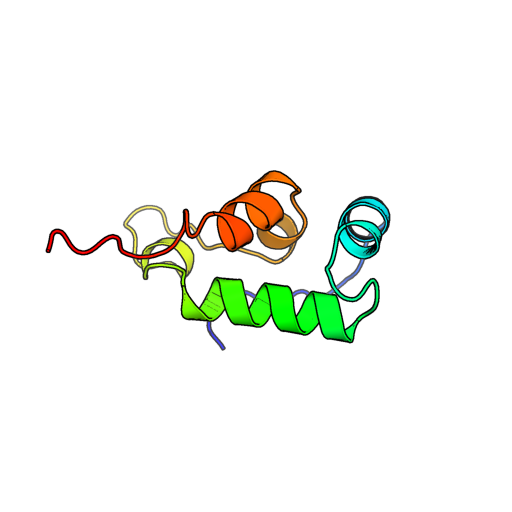surface area (backbone atoms only — not comparable to full-atom values): 4910 Å² total; per-residue (Å²): 140,69,57,65,85,78,90,75,82,49,72,69,53,50,57,32,46,68,60,49,36,74,70,35,97,41,65,45,71,66,32,50,52,50,51,53,50,49,41,67,72,39,42,40,60,49,51,53,35,60,52,99,78,70,51,54,48,39,62,73,51,65,51,33,70,67,46,52,49,30,53,77,70,49,65,48,36,72,78,70,81,128

Mean predicted aligned error: 4.57 Å